Protein AF-A0A4Y7PKN0-F1 (afdb_monomer_lite)

Organism: NCBI:txid50990

Structure (mmCIF, N/CA/C/O backbone):
data_AF-A0A4Y7PKN0-F1
#
_entry.id   AF-A0A4Y7PKN0-F1
#
loop_
_atom_site.group_PDB
_atom_site.id
_atom_site.type_symbol
_atom_site.label_atom_id
_atom_site.label_alt_id
_atom_site.label_comp_id
_atom_site.label_asym_id
_atom_site.label_entity_id
_atom_site.label_seq_id
_atom_site.pdbx_PDB_ins_code
_atom_site.Cartn_x
_atom_site.Cartn_y
_atom_site.Cartn_z
_atom_site.occupancy
_atom_site.B_iso_or_equiv
_atom_site.auth_seq_id
_atom_site.auth_comp_id
_atom_site.auth_asym_id
_atom_site.auth_atom_id
_atom_site.pdbx_PDB_model_num
ATOM 1 N N . ASN A 1 1 ? -19.211 -10.197 18.011 1.00 65.94 1 ASN A N 1
ATOM 2 C CA . ASN A 1 1 ? -18.628 -9.082 18.793 1.00 65.94 1 ASN A CA 1
ATOM 3 C C . ASN A 1 1 ? -17.355 -8.613 18.121 1.00 65.94 1 ASN A C 1
ATOM 5 O O . ASN A 1 1 ? -16.397 -9.372 18.087 1.00 65.94 1 ASN A O 1
ATOM 9 N N . LEU A 1 2 ? -17.379 -7.411 17.548 1.00 71.25 2 LEU A N 1
ATOM 10 C CA . LEU A 1 2 ? -16.238 -6.785 16.880 1.00 71.25 2 LEU A CA 1
ATOM 11 C C . LEU A 1 2 ? -15.241 -6.269 17.926 1.00 71.25 2 LEU A C 1
ATOM 13 O O . LEU A 1 2 ? -15.651 -5.587 18.865 1.00 71.25 2 LEU A O 1
ATOM 17 N N . LYS A 1 3 ? -13.958 -6.616 17.787 1.00 69.75 3 LYS A N 1
ATOM 18 C CA . LYS A 1 3 ? -12.891 -6.165 18.688 1.00 69.75 3 LYS A CA 1
ATOM 19 C C . LYS A 1 3 ? -12.053 -5.094 18.002 1.00 69.75 3 LYS A C 1
ATOM 21 O O . LYS A 1 3 ? -11.608 -5.273 16.870 1.00 69.75 3 LYS A O 1
ATOM 26 N N . PHE A 1 4 ? -11.835 -3.994 18.712 1.00 64.69 4 PHE A N 1
ATOM 27 C CA . PHE A 1 4 ? -10.977 -2.902 18.276 1.00 64.69 4 PHE A CA 1
ATOM 28 C C . PHE A 1 4 ? -9.861 -2.701 19.289 1.00 64.69 4 PHE A C 1
ATOM 30 O O . PHE A 1 4 ? -10.113 -2.630 20.492 1.00 64.69 4 PHE A O 1
ATOM 37 N N . HIS A 1 5 ? -8.640 -2.567 18.786 1.00 68.62 5 HIS A N 1
ATOM 38 C CA . HIS A 1 5 ? -7.481 -2.174 19.577 1.00 68.62 5 HIS A CA 1
ATOM 39 C C . HIS A 1 5 ? -6.882 -0.930 18.930 1.00 68.62 5 HIS A C 1
ATOM 41 O O . HIS A 1 5 ? -6.707 -0.905 17.715 1.00 68.62 5 HIS A O 1
ATOM 47 N N . TRP A 1 6 ? -6.563 0.105 19.703 1.00 56.00 6 TRP A N 1
ATOM 48 C CA . TRP A 1 6 ? -5.921 1.307 19.172 1.00 56.00 6 TRP A CA 1
ATOM 49 C C . TRP A 1 6 ? -4.647 1.634 19.937 1.00 56.00 6 TRP A C 1
ATOM 51 O O . TRP A 1 6 ? -4.519 1.338 21.125 1.00 56.00 6 TRP A O 1
ATOM 61 N N . TYR A 1 7 ? -3.704 2.257 19.241 1.00 57.59 7 TYR A N 1
ATOM 62 C CA . TYR A 1 7 ? -2.498 2.816 19.833 1.00 57.59 7 TYR A CA 1
ATOM 63 C C . TYR A 1 7 ? -2.188 4.173 19.201 1.00 57.59 7 TYR A C 1
ATOM 65 O O . TYR A 1 7 ? -2.325 4.364 17.989 1.00 57.59 7 TYR A O 1
ATOM 73 N N . THR A 1 8 ? -1.760 5.117 20.034 1.00 56.12 8 THR A N 1
ATOM 74 C CA . THR A 1 8 ? -1.358 6.462 19.614 1.00 56.12 8 THR A CA 1
ATOM 75 C C . THR A 1 8 ? 0.161 6.49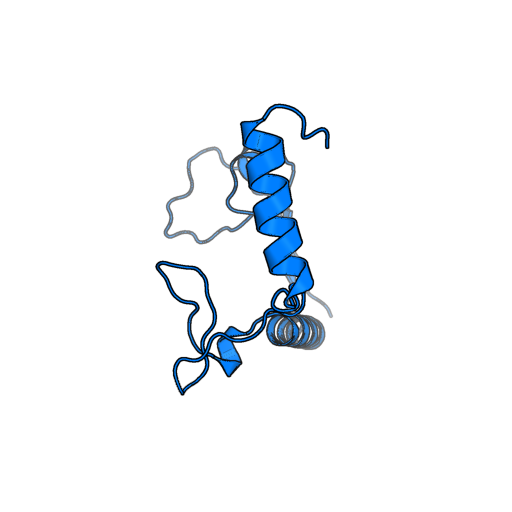4 19.482 1.00 56.12 8 THR A C 1
ATOM 77 O O . THR A 1 8 ? 0.875 6.025 20.368 1.00 56.12 8 THR A O 1
ATOM 80 N N . ALA A 1 9 ? 0.688 7.050 18.389 1.00 53.75 9 ALA A N 1
ATOM 81 C CA . ALA A 1 9 ? 2.139 7.157 18.191 1.00 53.75 9 ALA A CA 1
ATOM 82 C C . ALA A 1 9 ? 2.822 8.112 19.200 1.00 53.75 9 ALA A C 1
ATOM 84 O O . ALA A 1 9 ? 4.032 8.047 19.389 1.00 53.75 9 ALA A O 1
ATOM 85 N N . LYS A 1 10 ? 2.038 8.968 19.869 1.00 51.53 10 LYS A N 1
ATOM 86 C CA . LYS A 1 10 ? 2.496 10.123 20.655 1.00 51.53 10 LYS A CA 1
ATOM 87 C C . LYS A 1 10 ? 2.985 9.810 22.079 1.00 51.53 10 LYS A C 1
ATOM 89 O O . LYS A 1 10 ? 3.661 10.650 22.661 1.00 51.53 10 LYS A O 1
ATOM 94 N N . ASP A 1 11 ? 2.747 8.612 22.617 1.00 49.25 11 ASP A N 1
ATOM 95 C CA . ASP A 1 11 ? 3.218 8.222 23.965 1.00 49.25 11 ASP A CA 1
ATOM 96 C C . ASP A 1 11 ? 4.673 7.712 23.968 1.00 49.25 11 ASP A C 1
ATOM 98 O O . ASP A 1 11 ? 5.051 6.795 24.702 1.00 49.25 11 ASP A O 1
ATOM 102 N N . GLN A 1 12 ? 5.517 8.279 23.107 1.00 51.75 12 GLN A N 1
ATOM 103 C CA . GLN A 1 12 ? 6.899 7.847 22.946 1.00 51.75 12 GLN A CA 1
ATOM 104 C C . GLN A 1 12 ? 7.852 8.789 23.652 1.00 51.75 12 GLN A C 1
ATOM 106 O O . GLN A 1 12 ? 8.266 9.816 23.132 1.00 51.75 12 GLN A O 1
ATOM 111 N N . VAL A 1 13 ? 8.259 8.374 24.845 1.00 52.56 13 VAL A N 1
ATOM 112 C CA . VAL A 1 13 ? 9.360 8.995 25.591 1.00 52.56 13 VAL A CA 1
ATOM 113 C C . VAL A 1 13 ? 10.744 8.529 25.107 1.00 52.56 13 VAL A C 1
ATOM 115 O O . VAL A 1 13 ? 11.756 8.959 25.656 1.00 52.56 13 VAL A O 1
ATOM 118 N N . LYS A 1 14 ? 10.810 7.623 24.112 1.00 47.47 14 LYS A N 1
ATOM 119 C CA . LYS A 1 14 ? 12.045 7.078 23.515 1.00 47.47 14 LYS A CA 1
ATOM 120 C C . LYS A 1 14 ? 11.840 6.716 22.030 1.00 47.47 14 LYS A C 1
ATOM 122 O O . LYS A 1 14 ? 10.727 6.329 21.675 1.00 47.47 14 LYS A O 1
ATOM 127 N N . PRO A 1 15 ? 12.888 6.781 21.183 1.00 50.66 15 PRO A N 1
ATOM 128 C CA . PRO A 1 15 ? 12.808 6.413 19.766 1.00 50.66 15 PRO A CA 1
ATOM 129 C C . PRO A 1 15 ? 12.417 4.942 19.557 1.00 50.66 15 PRO A C 1
ATOM 131 O O . PRO A 1 15 ? 12.902 4.065 20.275 1.00 50.66 15 PRO A O 1
ATOM 134 N N . ILE A 1 16 ? 11.590 4.657 18.547 1.00 54.69 16 ILE A N 1
ATOM 135 C CA . ILE A 1 16 ? 11.250 3.283 18.151 1.00 54.69 16 ILE A CA 1
ATOM 136 C C . ILE A 1 16 ? 12.373 2.703 17.290 1.00 54.69 16 ILE A C 1
ATOM 138 O O . ILE A 1 16 ? 12.693 3.240 16.231 1.00 54.69 16 ILE A O 1
ATOM 142 N N . GLY A 1 17 ? 12.931 1.565 17.703 1.00 49.38 17 GLY A N 1
ATOM 143 C CA . GLY A 1 17 ? 13.811 0.772 16.848 1.00 49.38 17 GLY A CA 1
ATOM 144 C C . GLY A 1 17 ? 13.040 0.151 15.680 1.00 49.38 17 GLY A C 1
ATOM 145 O O . GLY A 1 17 ? 11.916 -0.317 15.849 1.00 49.38 17 GLY A O 1
ATOM 146 N N . ALA A 1 18 ? 13.650 0.089 14.494 1.00 44.00 18 ALA A N 1
ATOM 147 C CA . ALA A 1 18 ? 13.028 -0.456 13.279 1.00 44.00 18 ALA A CA 1
ATOM 148 C C . ALA A 1 18 ? 12.471 -1.898 13.426 1.00 44.00 18 ALA A C 1
ATOM 150 O O . ALA A 1 18 ? 11.647 -2.331 12.619 1.00 44.00 18 ALA A O 1
ATOM 151 N N . SER A 1 19 ? 12.875 -2.631 14.469 1.00 53.66 19 SER A N 1
ATOM 152 C CA . SER A 1 19 ? 12.364 -3.954 14.850 1.00 53.66 19 SER A CA 1
ATOM 153 C C . SER A 1 19 ? 10.905 -3.966 15.325 1.00 53.66 19 SER A C 1
ATOM 155 O O . SER A 1 19 ? 10.231 -4.983 15.179 1.00 53.66 19 SER A O 1
ATOM 157 N N . GLU A 1 20 ? 10.399 -2.855 15.863 1.00 57.66 20 GLU A N 1
ATOM 158 C CA . GLU A 1 20 ? 9.123 -2.802 16.597 1.00 57.66 20 GLU A CA 1
ATOM 159 C C . GLU A 1 20 ? 7.880 -2.651 15.698 1.00 57.66 20 GLU A C 1
ATOM 161 O O . GLU A 1 20 ? 6.757 -2.793 16.173 1.00 57.66 20 GLU A O 1
ATOM 166 N N . LYS A 1 21 ? 8.054 -2.363 14.397 1.00 49.56 21 LYS A N 1
ATOM 167 C CA . LYS A 1 21 ? 6.991 -2.352 13.362 1.00 49.56 21 LYS A CA 1
ATOM 168 C C . LYS A 1 21 ? 5.697 -1.581 13.716 1.00 49.56 21 LYS A C 1
ATOM 170 O O . LYS A 1 21 ? 4.624 -1.936 13.230 1.00 49.56 21 LYS A O 1
ATOM 175 N N . LYS A 1 22 ? 5.763 -0.504 14.503 1.00 48.84 22 LYS A N 1
ATOM 176 C CA . LYS A 1 22 ? 4.613 0.387 14.765 1.00 48.84 22 LYS A CA 1
ATOM 177 C C . LYS A 1 22 ? 4.533 1.429 13.642 1.00 48.84 22 LYS A C 1
ATOM 179 O O . LYS A 1 22 ? 5.476 2.195 13.479 1.00 48.84 22 LYS A O 1
ATOM 184 N N . ARG A 1 23 ? 3.476 1.420 12.819 1.00 50.78 23 ARG A N 1
ATOM 185 C CA . ARG A 1 23 ? 3.444 2.151 11.532 1.00 50.78 23 ARG A CA 1
ATOM 186 C C . ARG A 1 23 ? 2.329 3.199 11.479 1.00 50.78 23 ARG A C 1
ATOM 188 O O . ARG A 1 23 ? 1.173 2.826 11.378 1.00 50.78 23 ARG A O 1
ATOM 195 N N . SER A 1 24 ? 2.698 4.479 11.517 1.00 52.72 24 SER A N 1
ATOM 196 C CA . SER A 1 24 ? 1.961 5.615 10.921 1.00 52.72 24 SER A CA 1
ATOM 197 C C . SER A 1 24 ? 2.509 5.845 9.491 1.00 52.72 24 SER A C 1
ATOM 199 O O . SER A 1 24 ? 3.425 5.117 9.077 1.00 52.72 24 SER A O 1
ATOM 201 N N . SER A 1 25 ? 1.956 6.772 8.694 1.00 63.03 25 SER A N 1
ATOM 202 C CA . SER A 1 25 ? 2.594 7.167 7.425 1.00 63.03 25 SER A CA 1
ATOM 203 C C . SER A 1 25 ? 4.059 7.530 7.702 1.00 63.03 25 SER A C 1
ATOM 205 O O . SER A 1 25 ? 4.372 8.250 8.645 1.00 63.03 25 SER A O 1
ATOM 207 N N . HIS A 1 26 ? 4.998 6.956 6.946 1.00 64.69 26 HIS A N 1
ATOM 208 C CA . HIS A 1 26 ? 6.432 7.025 7.269 1.00 64.69 26 HIS A CA 1
ATOM 209 C C . HIS A 1 26 ? 7.082 8.370 6.893 1.00 64.69 26 HIS A C 1
ATOM 211 O O . HIS A 1 26 ? 8.297 8.431 6.714 1.00 64.69 26 HIS A O 1
ATOM 217 N N . ASP A 1 27 ? 6.306 9.442 6.756 1.00 69.12 27 ASP A N 1
ATOM 218 C CA . ASP A 1 27 ? 6.821 10.767 6.429 1.00 69.12 27 ASP A CA 1
ATOM 219 C C . ASP A 1 27 ? 6.963 11.660 7.675 1.00 69.12 27 ASP A C 1
ATOM 221 O O . ASP A 1 27 ? 6.276 11.515 8.685 1.00 69.12 27 ASP A O 1
ATOM 225 N N . THR A 1 28 ? 7.899 12.607 7.617 1.00 66.06 28 THR A N 1
ATOM 226 C CA . THR A 1 28 ? 8.202 13.531 8.722 1.00 66.06 28 THR A CA 1
ATOM 227 C C . THR A 1 28 ? 6.985 14.362 9.153 1.00 66.06 28 THR A C 1
ATOM 229 O O . THR A 1 28 ? 6.913 14.812 10.299 1.00 66.06 28 THR A O 1
ATOM 232 N N . GLN A 1 29 ? 6.019 14.589 8.265 1.00 73.81 29 GLN A N 1
ATOM 233 C CA . GLN A 1 29 ? 4.828 15.362 8.594 1.00 73.81 29 GLN A CA 1
ATOM 234 C C . GLN A 1 29 ? 3.943 14.562 9.557 1.00 73.81 29 GLN A C 1
ATOM 236 O O . GLN A 1 29 ? 3.619 15.070 10.633 1.00 73.81 29 GLN A O 1
ATOM 241 N N . SER A 1 30 ? 3.666 13.299 9.244 1.00 65.19 30 SER A N 1
ATOM 242 C CA . SER A 1 30 ? 2.871 12.405 10.084 1.00 65.19 30 SER A CA 1
ATOM 243 C C . SER A 1 30 ? 3.485 12.167 11.463 1.00 65.19 30 SER A C 1
ATOM 245 O O . SER A 1 30 ? 2.768 12.190 12.464 1.00 65.19 30 SER A O 1
ATOM 247 N N . TRP A 1 31 ? 4.813 12.028 11.555 1.00 65.81 31 TRP A N 1
ATOM 248 C CA . TRP A 1 31 ? 5.489 11.775 12.837 1.00 65.81 31 TRP A CA 1
ATOM 249 C C . TRP A 1 31 ? 5.571 12.991 13.761 1.00 65.81 31 TRP A C 1
ATOM 251 O O . TRP A 1 31 ? 5.407 12.850 14.973 1.00 65.81 31 TRP A O 1
ATOM 261 N N . PHE A 1 32 ? 5.864 14.175 13.218 1.00 65.50 32 PHE A N 1
ATOM 262 C CA . PHE A 1 32 ? 6.203 15.347 14.036 1.00 65.50 32 PHE A CA 1
ATOM 263 C C . PHE A 1 32 ? 5.102 16.408 14.085 1.00 65.50 32 PHE A C 1
ATOM 265 O O . PHE A 1 32 ? 5.113 17.254 14.978 1.00 65.50 32 PHE A O 1
ATOM 272 N N . HIS A 1 33 ? 4.152 16.375 13.148 1.00 63.84 33 HIS A N 1
ATOM 273 C CA . HIS A 1 33 ? 3.205 17.471 12.941 1.00 63.84 33 HIS A CA 1
ATOM 274 C C . HIS A 1 33 ? 1.736 17.027 12.888 1.00 63.84 33 HIS A C 1
ATOM 276 O O . HIS A 1 33 ? 0.859 17.888 12.844 1.00 63.84 33 HIS A O 1
ATOM 282 N N . SER A 1 34 ? 1.449 15.722 12.953 1.00 68.81 34 SER A N 1
ATOM 283 C CA . SER A 1 34 ? 0.084 15.183 12.994 1.00 68.81 34 SER A CA 1
ATOM 284 C C . SER A 1 34 ? -0.223 14.473 14.314 1.00 68.81 34 SER A C 1
ATOM 286 O O . SER A 1 34 ? 0.653 13.970 15.015 1.00 68.81 34 SER A O 1
ATOM 288 N N . GLN A 1 35 ? -1.509 14.426 14.667 1.00 72.94 35 GLN A N 1
ATOM 289 C CA . GLN A 1 35 ? -2.020 13.540 15.712 1.00 72.94 35 GLN A CA 1
ATOM 290 C C . GLN A 1 35 ? -2.695 12.351 15.035 1.00 72.94 35 GLN A C 1
ATOM 292 O O . GLN A 1 35 ? -3.840 12.454 14.605 1.00 72.94 35 GLN A O 1
ATOM 297 N N . GLU A 1 36 ? -1.974 11.239 14.923 1.00 73.12 36 GLU A N 1
ATOM 298 C CA . GLU A 1 36 ? -2.462 10.025 14.267 1.00 73.12 36 GLU A CA 1
ATOM 299 C C . GLU A 1 36 ? -2.630 8.877 15.266 1.00 73.12 36 GLU A C 1
ATOM 301 O O . GLU A 1 36 ? -1.835 8.699 16.198 1.00 73.12 36 GLU A O 1
ATOM 306 N N . ILE A 1 37 ? -3.672 8.075 15.047 1.00 71.44 37 ILE A N 1
ATOM 307 C CA . ILE A 1 37 ? -3.912 6.820 15.757 1.00 71.44 37 ILE A CA 1
ATOM 308 C C . ILE A 1 37 ? -3.936 5.676 14.754 1.00 71.44 37 ILE A C 1
ATOM 310 O O . ILE A 1 37 ? -4.436 5.819 13.640 1.00 71.44 37 ILE A O 1
ATOM 314 N N . ASN A 1 38 ? -3.434 4.522 15.173 1.00 78.69 38 ASN A N 1
ATOM 315 C CA . ASN A 1 38 ? -3.567 3.291 14.413 1.00 78.69 38 ASN A CA 1
ATOM 316 C C . ASN A 1 38 ? -4.568 2.384 15.115 1.00 78.69 38 ASN A C 1
ATOM 318 O O . ASN A 1 38 ? -4.468 2.154 16.323 1.00 78.69 38 ASN A O 1
ATOM 322 N N . ILE A 1 39 ? -5.519 1.861 14.345 1.00 78.31 39 ILE A N 1
ATOM 323 C CA . ILE A 1 39 ? -6.560 0.960 14.835 1.00 78.31 39 ILE A CA 1
ATOM 324 C C . ILE A 1 39 ? -6.327 -0.413 14.213 1.00 78.31 39 ILE A C 1
ATOM 326 O O . ILE A 1 39 ? -6.340 -0.568 12.993 1.00 78.31 39 ILE A O 1
ATOM 330 N N . MET A 1 40 ? -6.126 -1.418 15.057 1.00 84.38 40 MET A N 1
ATOM 331 C CA . MET A 1 40 ? -6.171 -2.817 14.664 1.00 84.38 40 MET A CA 1
ATOM 332 C C . MET A 1 40 ? -7.622 -3.289 14.720 1.00 84.38 40 MET A C 1
ATOM 334 O O . MET A 1 40 ? -8.269 -3.245 15.771 1.00 84.38 40 MET A O 1
ATOM 338 N N . ILE A 1 41 ? -8.116 -3.728 13.566 1.00 85.75 41 ILE A N 1
ATOM 339 C CA . ILE A 1 41 ? -9.459 -4.271 13.397 1.00 85.75 41 ILE A CA 1
ATOM 340 C C . ILE A 1 41 ? -9.334 -5.790 13.300 1.00 85.75 41 ILE A C 1
ATOM 342 O O . ILE A 1 41 ? -8.753 -6.297 12.343 1.00 85.75 41 ILE A O 1
ATOM 346 N N . ASP A 1 42 ? -9.885 -6.502 14.283 1.00 90.12 42 ASP A N 1
ATOM 347 C CA . ASP A 1 42 ? -9.943 -7.967 14.301 1.00 90.12 42 ASP A CA 1
ATOM 348 C C . ASP A 1 42 ? -11.341 -8.423 13.852 1.00 90.12 42 ASP A C 1
ATOM 350 O O . ASP A 1 42 ? -12.233 -8.698 14.660 1.00 90.12 42 ASP A O 1
ATOM 354 N N . SER A 1 43 ? -11.566 -8.372 12.536 1.00 94.00 43 SER A N 1
ATOM 355 C CA . SER A 1 43 ? -12.829 -8.745 11.892 1.00 94.00 43 SER A CA 1
ATOM 356 C C . SER A 1 43 ? -12.579 -9.375 10.531 1.00 94.00 43 SER A C 1
ATOM 358 O O . SER A 1 43 ? -12.145 -8.660 9.623 1.00 94.00 43 SER A O 1
ATOM 360 N N . PRO A 1 44 ? -12.897 -10.670 10.347 1.00 92.31 44 PRO A N 1
ATOM 361 C CA . PRO A 1 44 ? -12.709 -11.346 9.069 1.00 92.31 44 PRO A CA 1
ATOM 362 C C . PRO A 1 44 ? -13.363 -10.604 7.901 1.00 92.31 44 PRO A C 1
ATOM 364 O O . PRO A 1 44 ? -12.715 -10.405 6.877 1.00 92.31 44 PRO A O 1
ATOM 367 N N . ASP A 1 45 ? -14.593 -10.121 8.078 1.00 96.31 45 ASP A N 1
ATOM 368 C CA . ASP A 1 45 ? -15.354 -9.457 7.015 1.00 96.31 45 ASP A CA 1
ATOM 369 C C . ASP A 1 45 ? -14.699 -8.136 6.582 1.00 96.31 45 ASP A C 1
ATOM 371 O O . ASP A 1 45 ? -14.521 -7.872 5.392 1.00 96.31 45 ASP A O 1
ATOM 375 N N . ILE A 1 46 ? -14.272 -7.313 7.550 1.00 94.25 46 ILE A N 1
ATOM 376 C CA . ILE A 1 46 ? -13.619 -6.026 7.260 1.00 94.25 46 ILE A CA 1
ATOM 377 C C . ILE A 1 46 ? -12.238 -6.266 6.647 1.00 94.25 46 ILE A C 1
ATOM 379 O O . ILE A 1 46 ? -11.881 -5.625 5.658 1.00 94.25 46 ILE A O 1
ATOM 383 N N . THR A 1 47 ? -11.468 -7.208 7.192 1.00 94.44 47 THR A N 1
ATOM 384 C CA . THR A 1 47 ? -10.147 -7.557 6.664 1.00 94.44 47 THR A CA 1
ATOM 385 C C . THR A 1 47 ? -10.243 -8.085 5.231 1.00 94.44 47 THR A C 1
ATOM 387 O O . THR A 1 47 ? -9.447 -7.678 4.386 1.00 94.44 47 THR A O 1
ATOM 390 N N . GLN A 1 48 ? -11.235 -8.922 4.911 1.00 95.50 48 GLN A N 1
ATOM 391 C CA . GLN A 1 48 ? -11.462 -9.407 3.545 1.00 95.50 48 GLN A CA 1
ATOM 392 C C . GLN A 1 48 ? -11.827 -8.275 2.577 1.00 95.50 48 GLN A C 1
ATOM 394 O O . GLN A 1 48 ? -11.285 -8.215 1.468 1.00 95.50 48 GLN A O 1
ATOM 399 N N . ALA A 1 49 ? -12.693 -7.347 2.992 1.00 95.25 49 ALA A N 1
ATOM 400 C CA . ALA A 1 49 ? -13.038 -6.179 2.185 1.00 95.25 49 ALA A CA 1
ATOM 401 C C . ALA A 1 49 ? -11.810 -5.287 1.920 1.00 95.25 49 ALA A C 1
ATOM 403 O O . ALA A 1 49 ? -11.568 -4.879 0.782 1.00 95.25 49 ALA A O 1
ATOM 404 N N . MET A 1 50 ? -10.983 -5.047 2.943 1.00 94.69 50 MET A N 1
ATOM 405 C CA . MET A 1 50 ? -9.731 -4.295 2.809 1.00 94.69 50 MET A CA 1
ATOM 406 C C . MET A 1 50 ? -8.738 -4.982 1.866 1.00 94.69 50 MET A C 1
ATOM 408 O O . MET A 1 50 ? -8.179 -4.321 0.993 1.00 94.69 50 MET A O 1
ATOM 412 N N . ILE A 1 51 ? -8.547 -6.301 1.986 1.00 92.81 51 ILE A N 1
ATOM 413 C CA . ILE A 1 51 ? -7.687 -7.078 1.077 1.00 92.81 51 ILE A CA 1
ATOM 414 C C . ILE A 1 51 ? -8.184 -6.961 -0.365 1.00 92.81 51 ILE A C 1
ATOM 416 O O . ILE A 1 51 ? -7.384 -6.750 -1.275 1.00 92.81 51 ILE A O 1
ATOM 420 N N . SER A 1 52 ? -9.497 -7.047 -0.577 1.00 93.31 52 SER A N 1
ATOM 421 C CA . SER A 1 52 ? -10.099 -6.901 -1.905 1.00 93.31 52 SER A CA 1
ATOM 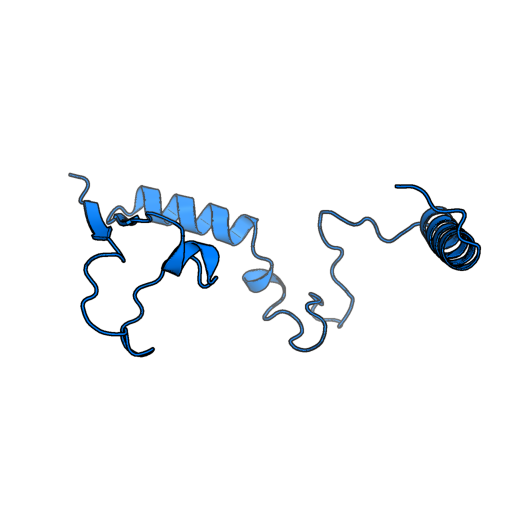422 C C . SER A 1 52 ? -9.815 -5.518 -2.500 1.00 93.31 52 SER A C 1
ATOM 424 O O . SER A 1 52 ? -9.397 -5.419 -3.652 1.00 93.31 52 SER A O 1
ATOM 426 N N . GLY A 1 53 ? -9.950 -4.453 -1.702 1.00 91.62 53 GLY A N 1
ATOM 427 C CA . GLY A 1 53 ? -9.613 -3.089 -2.118 1.00 91.62 53 GLY A CA 1
ATOM 428 C C . GLY A 1 53 ? -8.122 -2.888 -2.409 1.00 91.62 53 GLY A C 1
ATOM 429 O O . GLY A 1 53 ? -7.774 -2.248 -3.399 1.00 91.62 53 GLY A O 1
ATOM 430 N N . ILE A 1 54 ? -7.230 -3.464 -1.596 1.00 90.00 54 ILE A N 1
ATOM 431 C CA . ILE A 1 54 ? -5.780 -3.433 -1.846 1.00 90.00 54 ILE A CA 1
ATOM 432 C C . ILE A 1 54 ? -5.469 -4.128 -3.170 1.00 90.00 54 ILE A C 1
ATOM 434 O O . ILE A 1 54 ? -4.806 -3.541 -4.018 1.00 90.00 54 ILE A O 1
ATOM 438 N N . ASN A 1 55 ? -5.985 -5.339 -3.376 1.00 88.88 55 ASN A N 1
ATOM 439 C CA . ASN A 1 55 ? -5.738 -6.116 -4.590 1.00 88.88 55 ASN A CA 1
ATOM 440 C C . ASN A 1 55 ? -6.313 -5.451 -5.848 1.00 88.88 55 ASN A C 1
ATOM 442 O O . ASN A 1 55 ? -5.732 -5.594 -6.916 1.00 88.88 55 ASN A O 1
ATOM 446 N N . ALA A 1 56 ? -7.405 -4.692 -5.732 1.00 84.94 56 ALA A N 1
ATOM 447 C CA . ALA A 1 56 ? -7.952 -3.919 -6.846 1.00 84.94 56 ALA A CA 1
ATOM 448 C C . ALA A 1 56 ? -7.058 -2.734 -7.262 1.00 84.94 56 ALA A C 1
ATOM 450 O O . ALA A 1 56 ? -7.111 -2.303 -8.409 1.00 84.94 56 ALA A O 1
ATOM 451 N N . ASN A 1 57 ? -6.241 -2.208 -6.343 1.00 82.75 57 ASN A N 1
ATOM 452 C CA . ASN A 1 57 ? -5.378 -1.044 -6.575 1.00 82.75 57 ASN A CA 1
ATOM 453 C C . ASN A 1 57 ? -3.884 -1.400 -6.675 1.00 82.75 57 ASN A C 1
ATOM 455 O O . ASN A 1 57 ? -3.053 -0.522 -6.911 1.00 82.75 57 ASN A O 1
ATOM 459 N N . GLN A 1 58 ? -3.520 -2.668 -6.464 1.00 83.31 58 GLN A N 1
ATOM 460 C CA . GLN A 1 58 ? -2.144 -3.151 -6.491 1.00 83.31 58 GLN A CA 1
ATOM 461 C C . GLN A 1 58 ? -1.921 -4.080 -7.676 1.00 83.31 58 GLN A C 1
ATOM 463 O O . GLN A 1 58 ? -2.505 -5.151 -7.786 1.00 83.31 58 GLN A O 1
ATOM 468 N N . ASN A 1 59 ? -0.963 -3.695 -8.509 1.00 84.06 59 ASN A N 1
ATOM 469 C CA . ASN A 1 59 ? -0.537 -4.453 -9.680 1.00 84.06 59 ASN A CA 1
ATOM 470 C C . ASN A 1 59 ? 0.410 -5.616 -9.335 1.00 84.06 59 ASN A C 1
ATOM 472 O O . ASN A 1 59 ? 0.690 -6.467 -10.177 1.00 84.06 59 ASN A O 1
ATOM 476 N N . THR A 1 60 ? 0.869 -5.681 -8.084 1.00 86.94 60 THR A N 1
ATOM 477 C CA . THR A 1 60 ? 1.885 -6.624 -7.605 1.00 86.94 60 THR A CA 1
ATOM 478 C C . THR A 1 60 ? 1.489 -8.090 -7.781 1.00 86.94 60 THR A C 1
ATOM 480 O O . THR A 1 60 ? 2.308 -8.918 -8.172 1.00 86.94 60 THR A O 1
ATOM 483 N N . SER A 1 61 ? 0.223 -8.431 -7.533 1.00 85.12 61 SER A N 1
ATOM 484 C CA . SER A 1 61 ? -0.272 -9.807 -7.689 1.00 85.12 61 SER A CA 1
ATOM 485 C C . SER A 1 61 ? -0.313 -10.268 -9.151 1.00 85.12 61 SER A C 1
ATOM 487 O O . SER A 1 61 ? -0.288 -11.469 -9.410 1.00 85.12 61 SER A O 1
ATOM 489 N N . ILE A 1 62 ? -0.357 -9.324 -10.096 1.00 85.56 62 ILE A N 1
ATOM 490 C CA . ILE A 1 62 ? -0.474 -9.581 -11.534 1.00 85.56 62 ILE A CA 1
ATOM 491 C C . ILE A 1 62 ? 0.910 -9.574 -12.196 1.00 85.56 62 ILE A C 1
ATOM 493 O O . ILE A 1 62 ? 1.232 -10.477 -12.968 1.00 85.56 62 ILE A O 1
ATOM 497 N N . TYR A 1 63 ? 1.734 -8.571 -11.877 1.00 86.06 63 TYR A N 1
ATOM 498 C CA . TYR A 1 63 ? 2.977 -8.263 -12.593 1.00 86.06 63 TYR A CA 1
ATOM 499 C C . TYR A 1 63 ? 4.259 -8.486 -11.771 1.00 86.06 63 TYR A C 1
ATOM 501 O O . TYR A 1 63 ? 5.357 -8.308 -12.289 1.00 86.06 63 TYR A O 1
ATOM 509 N N . GLY A 1 64 ? 4.163 -8.905 -10.506 1.00 87.00 64 GLY A N 1
ATOM 510 C CA . GLY A 1 64 ? 5.330 -9.178 -9.658 1.00 87.00 64 GLY A CA 1
ATOM 511 C C . GLY A 1 64 ? 5.756 -7.968 -8.831 1.00 87.00 64 GLY A C 1
ATOM 512 O O . GLY A 1 64 ? 4.913 -7.291 -8.269 1.00 87.00 64 GLY A O 1
ATOM 513 N N . ALA A 1 65 ? 7.051 -7.686 -8.694 1.00 87.19 65 ALA A N 1
ATOM 514 C CA . ALA A 1 65 ? 7.514 -6.453 -8.048 1.00 87.19 65 ALA A CA 1
ATOM 515 C C . ALA A 1 65 ? 7.710 -5.348 -9.094 1.00 87.19 65 ALA A C 1
ATOM 517 O O . ALA A 1 65 ? 8.140 -5.627 -10.212 1.00 87.19 65 ALA A O 1
ATOM 518 N N . VAL A 1 66 ? 7.435 -4.096 -8.727 1.00 89.25 66 VAL A N 1
ATOM 519 C CA . VAL A 1 66 ? 7.703 -2.951 -9.604 1.00 89.25 66 VAL A CA 1
ATOM 520 C C . VAL A 1 66 ? 9.209 -2.825 -9.863 1.00 89.25 66 VAL A C 1
ATOM 522 O O . VAL A 1 66 ? 10.019 -3.180 -8.998 1.00 89.25 66 VAL A O 1
ATOM 525 N N . GLY A 1 67 ? 9.598 -2.318 -11.037 1.00 85.38 67 GLY A N 1
ATOM 526 C CA . GLY A 1 67 ? 10.996 -2.018 -11.339 1.00 85.38 67 GLY A CA 1
ATOM 527 C C . GLY A 1 67 ? 11.613 -1.130 -10.255 1.00 85.38 67 GLY A C 1
ATOM 528 O O . GLY A 1 67 ? 11.094 -0.057 -9.959 1.00 85.38 67 GLY A O 1
ATOM 529 N N . LYS A 1 68 ? 12.703 -1.590 -9.630 1.00 86.31 68 LYS A N 1
ATOM 530 C CA . LYS A 1 68 ? 13.321 -0.888 -8.490 1.00 86.31 68 LYS A CA 1
ATOM 531 C C . LYS A 1 68 ? 13.960 0.444 -8.879 1.00 86.31 68 LYS A C 1
ATOM 533 O O . LYS A 1 68 ? 13.962 1.361 -8.070 1.00 86.31 68 LYS A O 1
ATOM 538 N N . GLU A 1 69 ? 14.489 0.521 -10.097 1.00 85.50 69 GLU A N 1
ATOM 539 C CA . GLU A 1 69 ? 15.228 1.689 -10.583 1.00 85.50 69 GLU A CA 1
ATOM 540 C C . GLU A 1 69 ? 14.310 2.766 -11.169 1.00 85.50 69 GLU A C 1
ATOM 542 O O . GLU A 1 69 ? 14.578 3.955 -11.029 1.00 85.50 69 GLU A O 1
ATOM 547 N N . ASP A 1 70 ? 13.221 2.363 -11.830 1.00 86.44 70 ASP A N 1
ATOM 548 C CA . ASP A 1 70 ? 12.361 3.267 -12.600 1.00 86.44 70 ASP A CA 1
ATOM 549 C C . ASP A 1 70 ? 10.916 3.352 -12.095 1.00 86.44 70 ASP A C 1
ATOM 551 O O . ASP 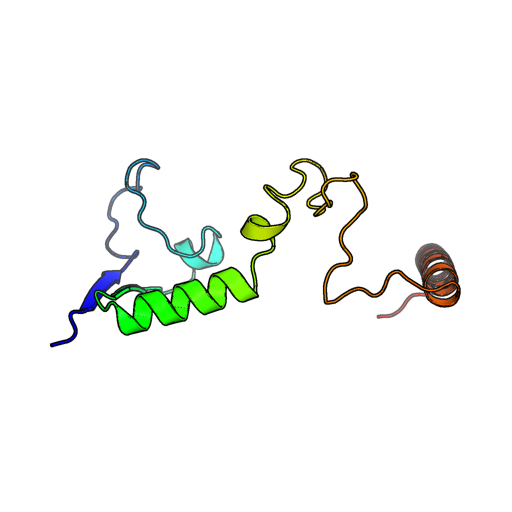A 1 70 ? 10.166 4.224 -12.532 1.00 86.44 70 ASP A O 1
ATOM 555 N N . GLY A 1 71 ? 10.506 2.474 -11.177 1.00 84.44 71 GLY A N 1
ATOM 556 C CA . GLY A 1 71 ? 9.141 2.442 -10.658 1.00 84.44 71 GLY A CA 1
ATOM 557 C C . GLY A 1 71 ? 8.101 2.005 -11.694 1.00 84.44 71 GLY A C 1
ATOM 558 O O . GLY A 1 71 ? 6.919 2.309 -11.527 1.00 84.44 71 GLY A O 1
ATOM 559 N N . ILE A 1 72 ? 8.508 1.299 -12.757 1.00 85.94 72 ILE A N 1
ATOM 560 C CA . ILE A 1 72 ? 7.616 0.909 -13.856 1.00 85.94 72 ILE A CA 1
ATOM 561 C C . ILE A 1 72 ? 7.224 -0.568 -13.754 1.00 85.94 72 ILE A C 1
ATOM 563 O O . ILE A 1 72 ? 8.063 -1.463 -13.620 1.00 85.94 72 ILE A O 1
ATOM 567 N N . TRP A 1 73 ? 5.919 -0.822 -13.864 1.00 86.56 73 TRP A N 1
ATOM 568 C CA . TRP A 1 73 ? 5.352 -2.161 -13.997 1.00 86.56 73 TRP A CA 1
ATOM 569 C C . TRP A 1 73 ? 5.573 -2.705 -15.408 1.00 86.56 73 TRP A C 1
ATOM 571 O O . TRP A 1 73 ? 5.311 -2.007 -16.389 1.00 86.56 73 TRP A O 1
ATOM 581 N N . ARG A 1 74 ? 6.031 -3.954 -15.511 1.00 87.06 74 ARG A N 1
ATOM 582 C CA . ARG A 1 74 ? 6.218 -4.657 -16.784 1.00 87.06 74 ARG A CA 1
ATOM 583 C C . ARG A 1 74 ? 5.511 -6.004 -16.763 1.00 87.06 74 ARG A C 1
ATOM 585 O O . ARG A 1 74 ? 5.414 -6.627 -15.709 1.00 87.06 74 ARG A O 1
ATOM 592 N N . ASP A 1 75 ? 4.994 -6.420 -17.910 1.00 88.62 75 ASP A N 1
ATOM 593 C CA . ASP A 1 75 ? 4.410 -7.746 -18.079 1.00 88.62 75 ASP A CA 1
ATOM 594 C C . ASP A 1 75 ? 5.486 -8.842 -18.179 1.00 88.62 75 ASP A C 1
ATOM 596 O O . ASP A 1 75 ? 6.685 -8.592 -18.035 1.00 88.62 75 ASP A O 1
ATOM 600 N N . ARG A 1 76 ? 5.046 -10.085 -18.401 1.00 86.62 76 ARG A N 1
ATOM 601 C CA . ARG A 1 76 ? 5.938 -11.250 -18.508 1.00 86.62 76 ARG A CA 1
ATOM 602 C C . ARG A 1 76 ? 6.874 -11.184 -19.715 1.00 86.62 76 ARG A C 1
ATOM 604 O O . ARG A 1 76 ? 7.934 -11.799 -19.672 1.00 86.62 76 ARG A O 1
ATOM 611 N N . ASP A 1 77 ? 6.492 -10.436 -20.743 1.00 88.25 77 ASP A N 1
ATOM 612 C CA . ASP A 1 77 ? 7.258 -10.250 -21.972 1.00 88.25 77 ASP A CA 1
ATOM 613 C C . ASP A 1 77 ? 8.181 -9.017 -21.878 1.00 88.25 77 ASP A C 1
ATOM 615 O O . ASP A 1 77 ? 8.954 -8.733 -22.792 1.00 88.25 77 ASP A O 1
ATOM 619 N N . GLY A 1 78 ? 8.138 -8.295 -20.751 1.00 85.00 78 GLY A N 1
ATOM 620 C CA . GLY A 1 78 ? 8.947 -7.111 -20.478 1.00 85.00 78 GLY A CA 1
ATOM 621 C C . GLY A 1 78 ? 8.338 -5.804 -20.988 1.00 85.00 78 GLY A C 1
ATOM 622 O O . GLY A 1 78 ? 8.973 -4.752 -20.855 1.00 85.00 78 GLY A O 1
ATOM 623 N N . ASN A 1 79 ? 7.118 -5.828 -21.530 1.00 87.81 79 ASN A N 1
ATOM 624 C CA . ASN A 1 79 ? 6.452 -4.621 -22.009 1.00 87.81 79 ASN A CA 1
ATOM 625 C C . ASN A 1 79 ? 5.935 -3.796 -20.837 1.00 87.81 79 ASN A C 1
ATOM 627 O O . ASN A 1 79 ? 5.461 -4.325 -19.832 1.00 87.81 79 ASN A O 1
ATOM 631 N N . VAL A 1 80 ? 6.000 -2.474 -20.978 1.00 87.38 80 VAL A N 1
ATOM 632 C CA . VAL A 1 80 ? 5.492 -1.545 -19.968 1.00 87.38 80 VAL A CA 1
ATOM 633 C C . VAL A 1 80 ? 3.978 -1.685 -19.853 1.00 87.38 80 VAL A C 1
ATOM 635 O O . VAL A 1 80 ? 3.250 -1.516 -20.831 1.00 87.38 80 VAL A O 1
ATOM 638 N N . VAL A 1 81 ? 3.505 -1.941 -18.635 1.00 85.00 81 VAL A N 1
ATOM 639 C CA . VAL A 1 81 ? 2.077 -1.960 -18.327 1.00 85.00 81 VAL A CA 1
ATOM 640 C C . VAL A 1 81 ? 1.573 -0.528 -18.355 1.00 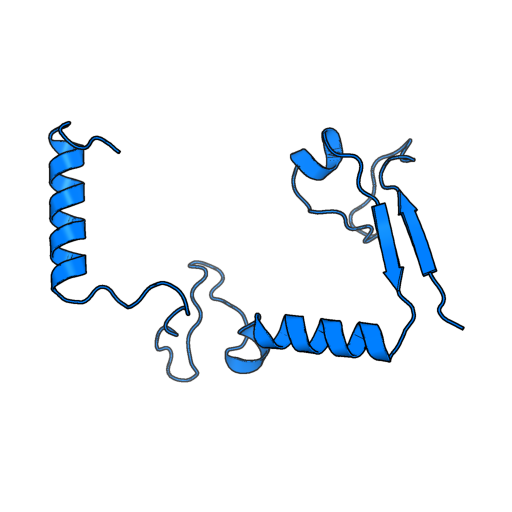85.00 81 VAL A C 1
ATOM 642 O O . VAL A 1 81 ? 2.078 0.343 -17.642 1.00 85.00 81 VAL A O 1
ATOM 645 N N . GLN A 1 82 ? 0.559 -0.278 -19.177 1.00 71.12 82 GLN A N 1
ATOM 646 C CA . GLN A 1 82 ? -0.080 1.024 -19.229 1.00 71.12 82 GLN A CA 1
ATOM 647 C C . GLN A 1 82 ? -0.696 1.341 -17.85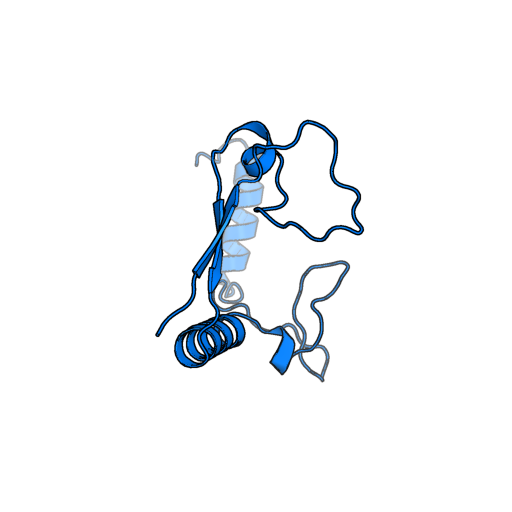8 1.00 71.12 82 GLN A C 1
ATOM 649 O O . GLN A 1 82 ? -1.598 0.650 -17.389 1.00 71.12 82 GLN A O 1
ATOM 654 N N . SER A 1 83 ? -0.195 2.391 -17.205 1.00 62.69 83 SER A N 1
ATOM 655 C CA . SER A 1 83 ? -0.781 2.884 -15.960 1.00 62.69 83 SER A CA 1
ATOM 656 C C . SER A 1 83 ? -2.193 3.411 -16.222 1.00 62.69 83 SER A C 1
ATOM 658 O O . SER A 1 83 ? -2.427 4.116 -17.206 1.00 62.69 83 SER A O 1
ATOM 660 N N . SER A 1 84 ? -3.127 3.119 -15.317 1.00 57.19 84 SER A N 1
ATOM 661 C CA . SER A 1 84 ? -4.549 3.483 -15.395 1.00 57.19 84 SER A CA 1
ATOM 662 C C . SER A 1 84 ? -4.850 4.993 -15.320 1.00 57.19 84 SER A C 1
ATOM 664 O O . SER A 1 84 ? -6.004 5.376 -15.158 1.00 57.19 84 SER A O 1
ATOM 666 N N . GLY A 1 85 ? -3.857 5.875 -15.481 1.00 50.28 85 GLY A N 1
ATOM 667 C CA . GLY A 1 85 ? -4.052 7.332 -15.449 1.00 50.28 85 GLY A CA 1
ATOM 668 C C . GLY A 1 85 ? -3.242 8.139 -16.463 1.00 50.28 85 GLY A C 1
ATOM 669 O O . GLY A 1 85 ? -3.463 9.340 -16.592 1.00 50.28 85 GLY A O 1
ATOM 670 N N . ILE A 1 86 ? -2.329 7.517 -17.211 1.00 46.16 86 ILE A N 1
ATOM 671 C CA . ILE A 1 86 ? -1.594 8.190 -18.284 1.00 46.16 86 ILE A CA 1
ATOM 672 C C . ILE A 1 86 ? -1.788 7.328 -19.519 1.00 46.16 86 ILE A C 1
ATOM 674 O O . ILE A 1 86 ? -1.097 6.330 -19.718 1.00 46.16 86 ILE A O 1
ATOM 678 N N . ALA A 1 87 ? -2.768 7.698 -20.347 1.00 49.12 87 ALA A N 1
ATOM 679 C CA . ALA A 1 87 ? -2.771 7.238 -21.724 1.00 49.12 87 ALA A CA 1
ATOM 680 C C . ALA A 1 87 ? -1.378 7.523 -22.287 1.00 49.12 87 ALA A C 1
ATOM 682 O O . ALA A 1 87 ? -0.899 8.655 -22.155 1.00 49.12 87 ALA A O 1
ATOM 683 N N . ALA A 1 88 ? -0.720 6.508 -22.860 1.00 52.66 88 ALA A N 1
ATOM 684 C CA . ALA A 1 88 ? 0.506 6.734 -23.613 1.00 52.66 88 ALA A CA 1
ATOM 685 C C . ALA A 1 88 ? 0.247 7.949 -24.513 1.00 52.66 88 ALA A C 1
ATOM 687 O O . ALA A 1 88 ? -0.794 7.965 -25.186 1.00 52.66 88 ALA A O 1
ATOM 688 N N . PRO A 1 89 ? 1.071 9.011 -24.446 1.00 52.91 89 PRO A N 1
ATOM 689 C CA . PRO A 1 89 ? 0.765 10.222 -25.171 1.00 52.91 89 PRO A CA 1
ATOM 690 C C . PRO A 1 89 ? 0.656 9.82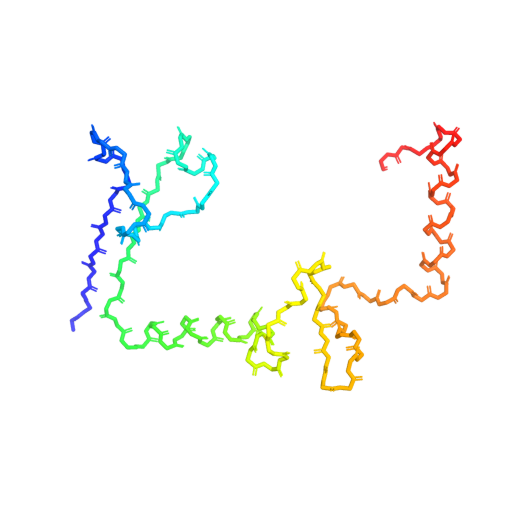7 -26.635 1.00 52.91 89 PRO A C 1
ATOM 692 O O . PRO A 1 89 ? 1.628 9.382 -27.243 1.00 52.91 89 PRO A O 1
ATOM 695 N N . GLY A 1 90 ? -0.548 9.962 -27.193 1.00 60.97 90 GLY A N 1
ATOM 696 C CA . GLY A 1 90 ? -0.723 9.852 -28.630 1.00 60.97 90 GLY A CA 1
ATOM 697 C C . GLY A 1 90 ? 0.210 10.851 -29.326 1.00 60.97 90 GLY A C 1
ATOM 698 O O . GLY A 1 90 ? 0.789 11.723 -28.667 1.00 60.97 90 GLY A O 1
ATOM 699 N N . PRO A 1 91 ? 0.329 10.810 -30.657 1.00 65.50 91 PRO A N 1
ATOM 700 C CA . PRO A 1 91 ? 1.226 11.696 -31.406 1.00 65.50 91 PRO A CA 1
ATOM 701 C C . PRO A 1 91 ? 1.124 13.171 -30.969 1.00 65.50 91 PRO A C 1
ATOM 703 O O . PRO A 1 91 ? 2.123 13.874 -30.833 1.00 65.50 91 PRO A O 1
ATOM 706 N N . MET A 1 92 ? -0.088 13.610 -30.621 1.00 62.88 92 MET A N 1
ATOM 707 C CA . MET A 1 92 ? -0.373 14.962 -30.147 1.00 62.88 92 MET A CA 1
ATOM 708 C C . MET A 1 92 ? 0.147 15.288 -28.734 1.00 62.88 92 MET A C 1
ATOM 710 O O . MET A 1 92 ? 0.462 16.443 -28.447 1.00 62.88 92 MET A O 1
ATOM 714 N N . GLY A 1 93 ? 0.248 14.299 -27.843 1.00 64.50 93 GLY A N 1
ATOM 715 C CA . GLY A 1 93 ? 0.810 14.455 -26.498 1.00 64.50 93 GLY A CA 1
ATOM 716 C C . GLY A 1 93 ? 2.330 14.630 -26.521 1.00 64.50 93 GLY A C 1
ATOM 717 O O . GLY A 1 93 ? 2.858 15.456 -25.779 1.00 64.50 93 GLY A O 1
ATOM 718 N N . ILE A 1 94 ? 3.017 13.940 -27.437 1.00 67.88 94 ILE A N 1
ATOM 719 C CA . ILE A 1 94 ? 4.462 14.102 -27.666 1.00 67.88 94 ILE A CA 1
ATOM 720 C C . ILE A 1 94 ? 4.752 15.512 -28.199 1.00 67.88 94 ILE A C 1
ATOM 722 O O . ILE A 1 94 ? 5.612 16.211 -27.664 1.00 67.88 94 ILE A O 1
ATOM 726 N N . VAL A 1 95 ? 3.977 15.975 -29.187 1.00 70.75 95 VAL A N 1
ATOM 727 C CA . VAL A 1 95 ? 4.104 17.335 -29.745 1.00 70.75 95 VAL A CA 1
ATOM 728 C C . VAL A 1 95 ? 3.866 18.406 -28.676 1.00 70.75 95 VAL A C 1
ATOM 730 O O . VAL A 1 95 ? 4.645 19.354 -28.573 1.00 70.75 95 VAL A O 1
ATOM 733 N N . LYS A 1 96 ? 2.839 18.245 -27.829 1.00 66.94 96 LYS A N 1
ATOM 734 C CA . LYS A 1 96 ? 2.600 19.159 -26.700 1.00 66.94 96 LYS A CA 1
ATOM 735 C C . LYS A 1 96 ? 3.737 19.135 -25.675 1.00 66.94 96 LYS A C 1
ATOM 737 O O . LYS A 1 96 ? 4.108 20.197 -25.182 1.00 66.94 96 LYS A O 1
ATOM 742 N N . GLY A 1 97 ? 4.314 17.967 -25.386 1.00 68.12 97 GLY A N 1
ATOM 743 C CA . GLY A 1 97 ? 5.451 17.828 -24.471 1.00 68.12 97 GLY A CA 1
ATOM 744 C C . GLY A 1 97 ? 6.690 18.587 -24.951 1.00 68.12 97 GLY A C 1
ATOM 745 O O . GLY A 1 97 ? 7.270 19.370 -24.197 1.00 68.12 97 GLY A O 1
ATOM 746 N N . PHE A 1 98 ? 7.041 18.438 -26.231 1.00 70.56 98 PHE A N 1
ATOM 747 C CA . PHE A 1 98 ? 8.137 19.190 -26.851 1.00 70.56 98 PHE A CA 1
ATOM 748 C C . PHE A 1 98 ? 7.852 20.696 -26.908 1.00 70.56 98 PHE A C 1
ATOM 750 O O . PHE A 1 98 ? 8.716 21.501 -26.560 1.00 70.56 98 PHE A O 1
ATOM 757 N N . GLY A 1 99 ? 6.631 21.090 -27.283 1.00 71.62 99 GLY A N 1
ATOM 758 C CA . GLY A 1 99 ? 6.223 22.496 -27.305 1.00 71.62 99 GLY A CA 1
ATOM 759 C C . GLY A 1 99 ? 6.299 23.160 -25.926 1.00 71.62 99 GLY A C 1
ATOM 760 O O . GLY A 1 99 ? 6.823 24.266 -25.803 1.00 71.62 99 GLY A O 1
ATOM 761 N N . GLY A 1 100 ? 5.854 22.465 -24.876 1.00 64.56 100 GLY A N 1
ATOM 762 C CA . GLY A 1 100 ? 5.927 22.942 -23.493 1.00 64.56 100 GLY A CA 1
ATOM 763 C C . GLY A 1 100 ? 7.361 23.071 -22.971 1.00 64.56 100 GLY A C 1
ATOM 764 O O . GLY A 1 100 ? 7.680 24.051 -22.298 1.00 64.56 100 GLY A O 1
ATOM 765 N N . ALA A 1 101 ? 8.252 22.138 -23.324 1.00 69.00 101 ALA A N 1
ATOM 766 C CA . ALA A 1 101 ? 9.673 22.225 -22.980 1.00 69.00 101 ALA A CA 1
ATOM 767 C C . ALA A 1 101 ? 10.348 23.437 -23.647 1.00 69.00 101 ALA A C 1
ATOM 769 O O . ALA A 1 101 ? 11.064 24.190 -22.987 1.00 69.00 101 ALA A O 1
ATOM 770 N N . ILE A 1 102 ? 10.054 23.684 -24.928 1.00 69.75 102 ILE A N 1
ATOM 771 C CA . ILE A 1 102 ? 10.567 24.848 -25.663 1.00 69.75 102 ILE A CA 1
ATOM 772 C C . ILE A 1 102 ? 10.010 26.155 -25.081 1.00 69.75 102 ILE A C 1
ATOM 774 O O . ILE A 1 102 ? 10.758 27.117 -24.924 1.00 69.75 102 ILE A O 1
ATOM 778 N N . ALA A 1 103 ? 8.727 26.201 -24.714 1.00 65.62 103 ALA A N 1
ATOM 779 C CA . ALA A 1 103 ? 8.114 27.373 -24.086 1.00 65.62 103 ALA A CA 1
ATOM 780 C C . ALA A 1 103 ? 8.698 27.674 -22.692 1.00 65.62 103 ALA A C 1
ATOM 782 O O . ALA A 1 103 ? 8.925 28.836 -22.356 1.00 65.62 103 ALA A O 1
ATOM 783 N N . ARG A 1 104 ? 9.019 26.639 -21.902 1.00 63.84 104 ARG A N 1
ATOM 784 C CA . ARG A 1 104 ? 9.709 26.792 -20.608 1.00 63.84 104 ARG A CA 1
ATOM 785 C C . ARG A 1 104 ? 11.128 27.333 -20.772 1.00 63.84 104 ARG A C 1
ATOM 787 O O . ARG A 1 104 ? 11.504 28.249 -20.052 1.00 63.84 104 ARG A O 1
ATOM 794 N N . VAL A 1 105 ? 11.884 26.833 -21.751 1.00 67.88 105 VAL A N 1
ATOM 795 C CA . VAL A 1 105 ? 13.237 27.337 -22.065 1.00 67.88 105 VAL A CA 1
ATOM 796 C C . VAL A 1 105 ? 13.198 28.772 -22.601 1.00 67.88 105 VAL A C 1
ATOM 798 O O . VAL A 1 105 ? 14.106 29.554 -22.345 1.00 67.88 105 VAL A O 1
ATOM 801 N N . ARG A 1 106 ? 12.124 29.147 -23.304 1.00 71.19 106 ARG A N 1
ATOM 802 C CA . ARG A 1 106 ? 11.891 30.517 -23.790 1.00 71.19 106 ARG A CA 1
ATOM 803 C C . ARG A 1 106 ? 11.297 31.457 -22.734 1.00 71.19 106 ARG A C 1
ATOM 805 O O . ARG A 1 106 ? 11.049 32.615 -23.050 1.00 71.19 106 ARG A O 1
ATOM 812 N N . GLY A 1 107 ? 11.072 30.986 -21.504 1.00 50.03 107 GLY A N 1
ATOM 813 C CA . GLY A 1 107 ? 10.554 31.798 -20.398 1.00 50.03 107 GLY A CA 1
ATOM 814 C C . GLY A 1 107 ? 9.092 32.235 -20.548 1.00 50.03 107 GLY A C 1
ATOM 815 O O . GLY A 1 107 ? 8.646 33.108 -19.813 1.00 50.03 107 GLY A O 1
ATOM 816 N N . THR A 1 108 ? 8.335 31.649 -21.480 1.00 58.47 108 THR A N 1
ATOM 817 C CA . THR A 1 108 ? 6.935 32.020 -21.765 1.00 58.47 108 THR A CA 1
ATOM 818 C C . THR A 1 108 ? 5.906 31.058 -21.160 1.00 58.47 108 THR A C 1
ATOM 820 O O . THR A 1 108 ? 4.707 31.237 -21.358 1.00 58.47 108 THR A O 1
ATOM 823 N N . GLY A 1 109 ? 6.345 30.034 -20.421 1.00 43.97 109 GLY A N 1
ATOM 824 C CA . GLY A 1 109 ? 5.460 29.065 -19.769 1.00 43.97 109 GLY A CA 1
ATOM 825 C C . GLY A 1 109 ? 4.931 29.552 -18.418 1.00 43.97 109 GLY A C 1
ATOM 826 O O . GLY A 1 109 ? 5.570 29.304 -17.398 1.00 43.97 109 GLY A O 1
ATOM 827 N N . GLY A 1 110 ? 3.771 30.213 -18.412 1.00 45.12 110 GLY A N 1
ATOM 828 C CA . GLY A 1 110 ? 2.913 30.326 -17.223 1.00 45.12 110 GLY A CA 1
ATOM 829 C C . GLY A 1 110 ? 2.206 28.997 -16.920 1.00 45.12 110 GLY A C 1
ATOM 830 O O . GLY A 1 110 ? 2.131 28.145 -17.806 1.00 45.12 110 GLY A O 1
ATOM 831 N N . PHE A 1 111 ? 1.763 28.824 -15.667 1.00 40.09 111 PHE A N 1
ATOM 832 C CA . PHE A 1 111 ? 1.057 27.638 -15.153 1.00 40.09 111 PHE A CA 1
ATOM 833 C C . PHE A 1 111 ? -0.058 27.126 -16.073 1.00 40.09 111 PHE A C 1
ATOM 835 O O . PHE A 1 111 ? -0.814 27.968 -16.609 1.00 40.09 111 PHE A O 1
#

Sequence (111 aa):
NLKFHWYTAKDQVKPIGASEKKRSSHDTQSWFHSQEINIMIDSPDITQAMISGINANQNTSIYGAVGKEDGIWRDRDGNVVQSSGIAAPGPMGIVKGFGGAIARVRGTGGF

Foldseek 3Di:
DKDKDKDWLPPDPDDDDPVPPPDDPPDPCCNPPDGDMDMDTPDPVVVVVVVVVCVVVDCCVPQNDADPPPRFGAHPVRHTDDDPPDDPQDPVRVVVVVVQVVCVVVVNDDD

Radius of gyration: 21.88 Å; chains: 1; bounding box: 34×43×57 Å

Secondary structure (DSSP, 8-state):
--EEEEEETT--SSPPPGGG---S-SSHHHHHH---EEEEEE-HHHHHHHHHHHHHH-THHHH-SPPTTT---B-TTSPBPPPTT-----HHHHHHHHHHHHHHHTT----

pLDDT: mean 71.19, std 15.5, range [40.09, 96.31]